Protein AF-A0A0Q9LJQ4-F1 (afdb_monomer_lite)

Sequence (114 aa):
MAATTNDMTLPERIEALEVQILALRTELARTRLEQWTGRLEHLEVQYRLGRMETDERIGSLLTDLRHRIAKARARAESRGEAAGEAVDTLATGVEVVFADLREAMAQARGVVTR

Radius of gyration: 20.24 Å; chains: 1; bounding box: 62×22×54 Å

Structure (mmCIF, N/CA/C/O backbone):
data_AF-A0A0Q9LJQ4-F1
#
_entry.id   AF-A0A0Q9LJQ4-F1
#
loop_
_atom_site.group_PDB
_atom_site.id
_atom_site.type_symbol
_atom_site.label_atom_id
_atom_site.label_alt_id
_atom_site.label_comp_id
_atom_site.label_asym_id
_atom_site.label_entity_id
_atom_site.label_seq_id
_atom_site.pdbx_PDB_ins_code
_atom_site.Cartn_x
_atom_site.Cartn_y
_atom_site.Cartn_z
_atom_site.occupancy
_atom_site.B_iso_or_equiv
_atom_site.auth_seq_id
_atom_site.auth_comp_id
_atom_site.auth_asym_id
_atom_site.auth_atom_id
_atom_site.pdbx_PDB_model_num
ATOM 1 N N . MET A 1 1 ? 37.894 6.370 -19.541 1.00 40.66 1 MET A N 1
ATOM 2 C CA . MET A 1 1 ? 37.226 7.643 -19.884 1.00 40.66 1 MET A CA 1
ATOM 3 C C . MET A 1 1 ? 35.741 7.347 -19.956 1.00 40.66 1 MET A C 1
ATOM 5 O O . MET A 1 1 ? 35.374 6.461 -20.713 1.00 40.66 1 MET A O 1
ATOM 9 N N . ALA A 1 2 ? 34.925 7.962 -19.099 1.00 44.66 2 ALA A N 1
ATOM 10 C CA . ALA A 1 2 ? 33.478 7.773 -19.139 1.00 44.66 2 ALA A CA 1
ATOM 11 C C . ALA A 1 2 ? 32.936 8.539 -20.349 1.00 44.66 2 ALA A C 1
ATOM 13 O O . ALA A 1 2 ? 33.106 9.756 -20.409 1.00 44.66 2 ALA A O 1
ATOM 14 N N . ALA A 1 3 ? 32.358 7.830 -21.319 1.00 45.06 3 ALA A N 1
ATOM 15 C CA . ALA A 1 3 ? 31.621 8.463 -22.402 1.00 45.06 3 ALA A CA 1
ATOM 16 C C . ALA A 1 3 ? 30.475 9.258 -21.769 1.00 45.06 3 ALA A C 1
ATOM 18 O O . ALA A 1 3 ? 29.618 8.705 -21.076 1.00 45.06 3 ALA A O 1
ATOM 19 N N . THR A 1 4 ? 30.508 10.576 -21.928 1.00 55.47 4 THR A N 1
ATOM 20 C CA . THR A 1 4 ? 29.362 11.420 -21.618 1.00 55.47 4 THR A CA 1
ATOM 21 C C . THR A 1 4 ? 28.235 11.031 -22.572 1.00 55.47 4 THR A C 1
ATOM 23 O O . THR A 1 4 ? 28.479 10.663 -23.719 1.00 55.47 4 THR A O 1
ATOM 26 N N . THR A 1 5 ? 26.987 11.119 -22.113 1.00 56.72 5 THR A N 1
ATOM 27 C CA . THR A 1 5 ? 25.736 10.727 -22.806 1.00 56.72 5 THR A CA 1
ATOM 28 C C . THR A 1 5 ? 25.552 11.329 -24.218 1.00 56.72 5 THR A C 1
ATOM 30 O O . THR A 1 5 ? 24.574 11.041 -24.901 1.00 56.72 5 THR A O 1
ATOM 33 N N . ASN A 1 6 ? 26.481 12.179 -24.655 1.00 59.53 6 ASN A N 1
ATOM 34 C CA . ASN A 1 6 ? 26.518 12.853 -25.943 1.00 59.53 6 ASN A CA 1
ATOM 35 C C . ASN A 1 6 ? 27.090 11.989 -27.089 1.00 59.53 6 ASN A C 1
ATOM 37 O O . ASN A 1 6 ? 26.811 12.300 -28.241 1.00 59.53 6 ASN A O 1
ATOM 41 N N . ASP A 1 7 ? 27.820 10.905 -26.787 1.00 67.38 7 ASP A N 1
ATOM 42 C CA . ASP A 1 7 ? 28.418 9.997 -27.793 1.00 67.38 7 ASP A CA 1
ATOM 43 C C . ASP A 1 7 ? 27.583 8.729 -28.065 1.00 67.38 7 ASP A C 1
ATOM 45 O O . ASP A 1 7 ? 27.950 7.899 -28.894 1.00 67.38 7 ASP A O 1
ATOM 49 N N . MET A 1 8 ? 26.457 8.558 -27.367 1.00 78.00 8 MET A N 1
ATOM 50 C CA . MET A 1 8 ? 25.597 7.382 -27.512 1.00 78.00 8 MET A CA 1
ATOM 51 C C . MET A 1 8 ? 24.697 7.486 -28.746 1.00 78.00 8 MET A C 1
ATOM 53 O O . MET A 1 8 ? 24.082 8.527 -29.011 1.00 78.00 8 MET A O 1
ATOM 57 N N . THR A 1 9 ? 24.543 6.369 -29.452 1.00 87.12 9 THR A N 1
ATOM 58 C CA . THR A 1 9 ? 23.558 6.233 -30.527 1.00 87.12 9 THR A CA 1
ATOM 59 C C . THR A 1 9 ? 22.133 6.364 -29.978 1.00 87.12 9 THR A C 1
ATOM 61 O O . THR A 1 9 ? 21.871 6.169 -28.789 1.00 87.12 9 THR A O 1
ATOM 64 N N . LEU A 1 10 ? 21.175 6.715 -30.842 1.00 86.75 10 LEU A N 1
ATOM 65 C CA . LEU A 1 10 ? 19.774 6.856 -30.432 1.00 86.75 10 LEU A CA 1
ATOM 66 C C . LEU A 1 10 ? 19.222 5.590 -29.735 1.00 86.75 10 LEU A C 1
ATOM 68 O O . LEU A 1 10 ? 18.587 5.747 -28.694 1.00 86.75 10 LEU A O 1
ATOM 72 N N . PRO A 1 11 ? 19.484 4.362 -30.236 1.00 88.44 11 PRO A N 1
ATOM 73 C CA . PRO A 1 11 ? 19.068 3.129 -29.565 1.00 88.44 11 PRO A CA 1
ATOM 74 C C . PRO A 1 11 ? 19.679 2.957 -28.169 1.00 88.44 11 PRO A C 1
ATOM 76 O O . PRO A 1 11 ? 18.949 2.679 -27.224 1.00 88.44 11 PRO A O 1
ATOM 79 N N . GLU A 1 12 ? 20.979 3.215 -28.005 1.00 83.50 12 GLU A N 1
ATOM 80 C CA . GLU A 1 12 ? 21.649 3.133 -26.696 1.00 83.50 12 GLU A CA 1
ATOM 81 C C . GLU A 1 12 ? 21.081 4.161 -25.705 1.00 83.50 12 GLU A C 1
ATOM 83 O O . GLU A 1 12 ? 20.963 3.895 -24.508 1.00 83.50 12 GLU A O 1
ATOM 88 N N . ARG A 1 13 ? 20.689 5.349 -26.190 1.00 87.19 13 ARG A N 1
ATOM 89 C CA . ARG A 1 13 ? 20.016 6.367 -25.364 1.00 87.19 13 ARG A CA 1
ATOM 90 C C . ARG A 1 13 ? 18.624 5.927 -24.938 1.00 87.19 13 ARG A C 1
ATOM 92 O O . ARG A 1 13 ? 18.256 6.206 -23.801 1.00 87.19 13 ARG A O 1
ATOM 99 N N . ILE A 1 14 ? 17.870 5.265 -25.813 1.00 86.50 14 ILE A N 1
ATOM 100 C CA . ILE A 1 14 ? 16.545 4.728 -25.479 1.00 86.50 14 ILE A CA 1
ATOM 101 C C . ILE A 1 14 ? 16.680 3.667 -24.386 1.00 86.50 14 ILE A C 1
ATOM 103 O O . ILE A 1 14 ? 16.055 3.815 -23.340 1.00 86.50 14 ILE A O 1
ATOM 107 N N . GLU A 1 15 ? 17.572 2.693 -24.562 1.00 85.62 15 GLU A N 1
ATOM 108 C CA . GLU A 1 15 ? 17.798 1.629 -23.576 1.00 85.62 15 GLU A CA 1
ATOM 109 C C . GLU A 1 15 ? 18.244 2.200 -22.215 1.00 85.62 15 GLU A C 1
ATOM 111 O O . GLU A 1 15 ? 17.698 1.860 -21.163 1.00 85.62 15 GLU A O 1
ATOM 116 N N . ALA A 1 16 ? 19.179 3.156 -22.214 1.00 83.44 16 ALA A N 1
ATOM 117 C CA . ALA A 1 16 ? 19.627 3.802 -20.981 1.00 83.44 16 ALA A CA 1
ATOM 118 C C . ALA A 1 16 ? 18.514 4.603 -20.279 1.00 83.44 16 ALA A C 1
ATOM 120 O O . ALA A 1 16 ? 18.503 4.691 -19.046 1.00 83.44 16 ALA A O 1
ATOM 121 N N . LEU A 1 17 ? 17.595 5.210 -21.037 1.00 86.75 17 LEU A N 1
ATOM 122 C CA . LEU A 1 17 ? 16.437 5.915 -20.487 1.00 86.75 17 LEU A CA 1
ATOM 123 C C . LEU A 1 17 ? 15.390 4.939 -19.943 1.00 86.75 17 LEU A C 1
ATOM 125 O O . LEU A 1 17 ? 14.827 5.202 -18.883 1.00 86.75 17 LEU A O 1
ATOM 129 N N . GLU A 1 18 ? 15.159 3.807 -20.603 1.00 84.12 18 GLU A N 1
ATOM 130 C CA . GLU A 1 18 ? 14.255 2.753 -20.127 1.00 84.12 18 GLU A CA 1
ATOM 131 C C . GLU A 1 18 ? 14.727 2.178 -18.785 1.00 84.12 18 GLU A C 1
ATOM 133 O O . GLU A 1 18 ? 13.941 2.093 -17.835 1.00 84.12 18 GLU A O 1
ATOM 138 N N . VAL A 1 19 ? 16.030 1.905 -18.651 1.00 83.44 19 VAL A N 1
ATOM 139 C CA . VAL A 1 19 ? 16.639 1.469 -17.383 1.00 83.44 19 VAL A CA 1
ATOM 140 C C . VAL A 1 19 ? 16.468 2.525 -16.285 1.00 83.44 19 VAL A C 1
ATOM 142 O O . VAL A 1 19 ? 16.115 2.190 -15.151 1.00 83.44 19 VAL A O 1
ATOM 145 N N . GLN A 1 20 ? 16.671 3.808 -16.603 1.00 84.50 20 GLN A N 1
ATOM 146 C CA . GLN A 1 20 ? 16.470 4.901 -15.644 1.00 84.50 20 GLN A CA 1
ATOM 147 C C . GLN A 1 20 ? 15.005 5.045 -15.222 1.00 84.50 20 GLN A C 1
ATOM 149 O O . GLN A 1 20 ? 14.728 5.231 -14.037 1.00 84.50 20 GLN A O 1
ATOM 154 N N . ILE A 1 21 ? 14.061 4.920 -16.157 1.00 82.19 21 ILE A N 1
ATOM 155 C CA . ILE A 1 21 ? 12.623 4.952 -15.862 1.00 82.19 21 ILE A CA 1
ATOM 156 C C . ILE A 1 21 ? 12.255 3.805 -14.919 1.00 82.19 21 ILE A C 1
ATOM 158 O O . ILE A 1 21 ? 11.537 4.028 -13.941 1.00 82.19 21 ILE A O 1
ATOM 162 N N . LEU A 1 22 ? 12.762 2.596 -15.169 1.00 79.00 22 LEU A N 1
ATOM 163 C CA . LEU A 1 22 ? 12.518 1.445 -14.303 1.00 79.00 22 LEU A CA 1
ATOM 164 C C . LEU A 1 22 ? 13.091 1.663 -12.894 1.00 79.00 22 LEU A C 1
ATOM 166 O O . LEU A 1 22 ? 12.411 1.390 -11.899 1.00 79.00 22 LEU A O 1
ATOM 170 N N . ALA A 1 23 ? 14.311 2.197 -12.797 1.00 79.44 23 ALA A N 1
ATOM 171 C CA . ALA A 1 23 ? 14.949 2.507 -11.519 1.00 79.44 23 ALA A CA 1
ATOM 172 C C . ALA A 1 23 ? 14.151 3.554 -10.722 1.00 79.44 23 ALA A C 1
ATOM 174 O O . ALA A 1 23 ? 13.821 3.318 -9.559 1.00 79.44 23 ALA A O 1
ATOM 175 N N . LEU A 1 24 ? 13.757 4.659 -11.364 1.00 83.00 24 LEU A N 1
ATOM 176 C CA . LEU A 1 24 ? 12.967 5.724 -10.737 1.00 83.00 24 LEU 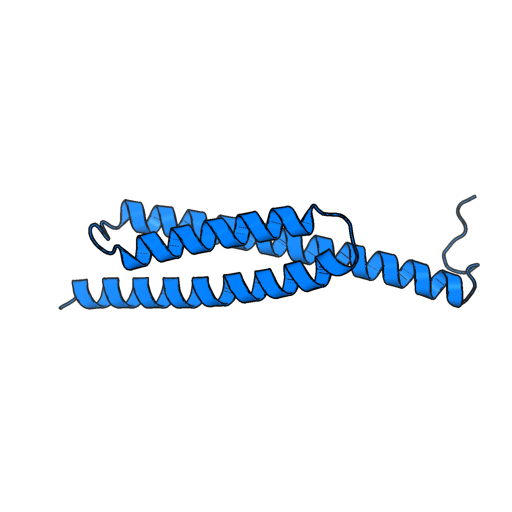A CA 1
ATOM 177 C C . LEU A 1 24 ? 11.581 5.242 -10.299 1.00 83.00 24 LEU A C 1
ATOM 179 O O . LEU A 1 24 ? 11.118 5.598 -9.216 1.00 83.00 24 LEU A O 1
ATOM 183 N N . ARG A 1 25 ? 10.918 4.402 -11.104 1.00 77.50 25 ARG A N 1
ATOM 184 C CA . ARG A 1 25 ? 9.638 3.784 -10.720 1.00 77.50 25 ARG A CA 1
ATOM 185 C C . ARG A 1 25 ? 9.793 2.902 -9.488 1.00 77.50 25 ARG A C 1
ATOM 187 O O . ARG A 1 25 ? 8.961 2.973 -8.590 1.00 77.50 25 ARG A O 1
ATOM 194 N N . THR A 1 26 ? 10.871 2.124 -9.421 1.00 74.62 26 THR A N 1
ATOM 195 C CA . THR A 1 26 ? 11.181 1.266 -8.267 1.00 74.62 26 THR A CA 1
ATOM 196 C C . THR A 1 26 ? 11.436 2.092 -7.005 1.00 74.62 26 THR A C 1
ATOM 198 O O . THR A 1 26 ? 10.947 1.754 -5.926 1.00 74.62 26 THR A O 1
ATOM 201 N N . GLU A 1 27 ? 12.164 3.200 -7.129 1.00 81.31 27 GLU A N 1
ATOM 202 C CA . GLU A 1 27 ? 12.432 4.106 -6.012 1.00 81.31 27 GLU A CA 1
ATOM 203 C C . GLU A 1 27 ? 11.153 4.803 -5.526 1.00 81.31 27 GLU A C 1
ATOM 205 O O . GLU A 1 27 ? 10.848 4.758 -4.334 1.00 81.31 27 GLU A O 1
ATOM 210 N N . LEU A 1 28 ? 10.337 5.339 -6.441 1.00 79.19 28 LEU A N 1
ATOM 211 C CA . LEU A 1 28 ? 9.042 5.944 -6.116 1.00 79.19 28 LEU A CA 1
ATOM 212 C C . LEU A 1 28 ? 8.119 4.957 -5.388 1.00 79.19 28 LEU A C 1
ATOM 214 O O . LEU A 1 28 ? 7.489 5.302 -4.386 1.00 79.19 28 LEU A O 1
ATOM 218 N N . ALA A 1 29 ? 8.054 3.725 -5.887 1.00 73.75 29 ALA A N 1
ATOM 219 C CA . ALA A 1 29 ? 7.341 2.619 -5.271 1.00 73.75 29 ALA A CA 1
ATOM 220 C C . ALA A 1 29 ? 7.801 2.370 -3.827 1.00 73.75 29 ALA A C 1
ATOM 222 O O . ALA A 1 29 ? 6.978 2.279 -2.913 1.00 73.75 29 ALA A O 1
ATOM 223 N N . ARG A 1 30 ? 9.116 2.304 -3.604 1.00 76.12 30 ARG A N 1
ATOM 224 C CA . ARG A 1 30 ? 9.702 2.098 -2.277 1.00 76.12 30 ARG A CA 1
ATOM 225 C C . ARG A 1 30 ? 9.369 3.241 -1.320 1.00 76.12 30 ARG A C 1
ATOM 227 O O . ARG A 1 30 ? 8.890 2.975 -0.218 1.00 76.12 30 ARG A O 1
ATOM 234 N N . THR A 1 31 ? 9.549 4.490 -1.748 1.00 83.69 31 THR A N 1
ATOM 235 C CA . THR A 1 31 ? 9.226 5.673 -0.936 1.00 83.69 31 THR A CA 1
ATOM 236 C C . THR A 1 31 ? 7.749 5.710 -0.563 1.00 83.69 31 THR A C 1
ATOM 238 O O . THR A 1 31 ? 7.405 6.009 0.582 1.00 83.69 31 THR A O 1
ATOM 241 N N . ARG A 1 32 ? 6.860 5.355 -1.501 1.00 80.38 32 ARG A N 1
ATOM 242 C CA . ARG A 1 32 ? 5.439 5.179 -1.193 1.00 80.38 32 ARG A CA 1
ATOM 243 C C . ARG A 1 32 ? 5.284 4.110 -0.112 1.00 80.38 32 ARG A C 1
ATOM 245 O O . ARG A 1 32 ? 4.787 4.423 0.957 1.00 80.38 32 ARG A O 1
ATOM 252 N N . LEU A 1 33 ? 5.780 2.891 -0.283 1.00 79.88 33 LEU A N 1
ATOM 253 C CA . LEU A 1 33 ? 5.613 1.846 0.740 1.00 79.88 33 LEU A CA 1
ATOM 254 C C . LEU A 1 33 ? 6.100 2.250 2.142 1.00 79.88 33 LEU A C 1
ATOM 256 O O . LEU A 1 33 ? 5.426 1.954 3.132 1.00 79.88 33 LEU A O 1
ATOM 260 N N . GLU A 1 34 ? 7.211 2.974 2.237 1.00 84.56 34 GLU A N 1
ATOM 261 C CA . GLU A 1 34 ? 7.717 3.520 3.502 1.00 84.56 34 GLU A CA 1
ATOM 262 C C . GLU A 1 34 ? 6.740 4.533 4.123 1.00 84.56 34 GLU A C 1
ATOM 264 O O . GLU A 1 34 ? 6.378 4.410 5.297 1.00 84.56 34 GLU A O 1
ATOM 269 N N . GLN A 1 35 ? 6.215 5.474 3.332 1.00 85.38 35 GLN A N 1
ATOM 270 C CA . GLN A 1 35 ? 5.203 6.431 3.792 1.00 85.38 35 GLN A CA 1
ATOM 271 C C . GLN A 1 35 ? 3.934 5.725 4.299 1.00 85.38 35 GLN A C 1
ATOM 273 O O . GLN A 1 35 ? 3.353 6.114 5.314 1.00 85.38 35 GLN A O 1
ATOM 278 N N . TRP A 1 36 ? 3.490 4.686 3.595 1.00 84.81 36 TRP A N 1
ATOM 279 C CA . TRP A 1 36 ? 2.290 3.925 3.940 1.00 84.81 36 TRP A CA 1
ATOM 280 C C . TRP A 1 36 ? 2.487 3.119 5.225 1.00 84.81 36 TRP A C 1
ATOM 282 O O . TRP A 1 36 ? 1.579 3.062 6.054 1.00 84.81 36 TRP A O 1
ATOM 292 N N . THR A 1 37 ? 3.692 2.584 5.428 1.00 85.06 37 THR A N 1
ATOM 293 C CA . THR A 1 37 ? 4.088 1.903 6.666 1.00 85.06 37 THR A CA 1
ATOM 294 C C . THR A 1 37 ? 4.018 2.858 7.857 1.00 85.06 37 THR A C 1
ATOM 296 O O . THR A 1 37 ? 3.313 2.570 8.821 1.00 85.06 37 THR A O 1
ATOM 299 N N . GLY A 1 38 ? 4.635 4.041 7.762 1.00 86.88 38 GLY A N 1
ATOM 300 C CA . GLY A 1 38 ? 4.605 5.022 8.854 1.00 86.88 38 GLY A CA 1
ATOM 301 C C . GLY A 1 38 ? 3.190 5.525 9.175 1.00 86.88 38 GLY A C 1
ATOM 302 O O . GLY A 1 38 ? 2.826 5.704 10.338 1.00 86.88 38 GLY A O 1
ATOM 303 N N . ARG A 1 39 ? 2.339 5.697 8.152 1.00 85.06 39 ARG A N 1
ATOM 304 C CA . ARG A 1 39 ? 0.921 6.037 8.358 1.00 85.06 39 ARG A CA 1
ATOM 305 C C . ARG A 1 39 ? 0.165 4.923 9.080 1.00 85.06 39 ARG A C 1
ATOM 307 O O . ARG A 1 39 ? -0.671 5.230 9.925 1.00 85.06 39 ARG A O 1
ATOM 314 N N . LEU A 1 40 ? 0.437 3.660 8.752 1.00 85.12 40 LEU A N 1
ATOM 315 C CA . LEU A 1 40 ? -0.202 2.514 9.393 1.00 85.12 40 LEU A CA 1
ATOM 316 C C . LEU A 1 40 ? 0.211 2.418 10.862 1.00 85.12 40 LEU A C 1
ATOM 318 O O . LEU A 1 40 ? -0.658 2.333 11.720 1.00 85.12 40 LEU A O 1
ATOM 322 N N . GLU A 1 41 ? 1.506 2.525 11.157 1.00 86.00 41 GLU A N 1
ATOM 323 C CA . GLU A 1 41 ? 2.024 2.530 12.531 1.00 86.00 41 GLU A CA 1
ATOM 324 C C . GLU A 1 41 ? 1.375 3.635 13.373 1.00 86.00 41 GLU A C 1
ATOM 326 O O . GLU A 1 41 ? 0.934 3.393 14.498 1.00 86.00 41 GLU A O 1
ATOM 331 N N . HIS A 1 42 ? 1.237 4.838 12.809 1.00 83.75 42 HIS A N 1
ATOM 332 C CA . HIS A 1 42 ? 0.552 5.934 13.486 1.00 83.75 42 HIS A CA 1
ATOM 333 C C . HIS A 1 42 ? -0.919 5.604 13.785 1.00 83.75 42 HIS A C 1
ATOM 335 O O . HIS A 1 42 ? -1.395 5.855 14.894 1.00 83.75 42 HIS A O 1
ATOM 341 N N . LEU A 1 43 ? -1.639 5.021 12.821 1.00 80.75 43 LEU A N 1
ATOM 342 C CA . LEU A 1 43 ? -3.033 4.613 13.010 1.00 80.75 43 LEU A CA 1
ATOM 343 C C . LEU A 1 43 ? -3.180 3.497 14.043 1.00 80.75 43 LEU A C 1
ATOM 345 O O . LEU A 1 43 ? -4.113 3.530 14.838 1.00 80.75 43 LEU A O 1
ATOM 349 N N . GLU A 1 44 ? -2.254 2.547 14.086 1.00 81.81 44 GLU A N 1
ATOM 350 C CA . GLU A 1 44 ? -2.260 1.480 15.086 1.00 81.81 44 GLU A CA 1
ATOM 351 C C . GLU A 1 44 ? -2.010 1.999 16.493 1.00 81.81 44 GLU A C 1
ATOM 353 O O . GLU A 1 44 ? -2.649 1.539 17.439 1.00 81.81 44 GLU A O 1
ATOM 358 N N . VAL A 1 45 ? -1.110 2.972 16.641 1.00 84.19 45 VAL A N 1
ATOM 359 C CA . VAL A 1 45 ? -0.901 3.659 17.915 1.00 84.19 45 VAL A CA 1
ATOM 360 C C . VAL A 1 45 ? -2.173 4.399 18.323 1.00 84.19 45 VAL A C 1
ATOM 362 O O . VAL A 1 45 ? -2.619 4.230 19.455 1.00 84.19 45 VAL A O 1
ATOM 365 N N . GLN A 1 46 ? -2.808 5.150 17.414 1.00 76.06 46 GLN A N 1
ATOM 366 C CA . GLN A 1 46 ? -4.080 5.815 17.718 1.00 76.06 46 GLN A CA 1
ATOM 367 C C . GLN A 1 46 ? -5.191 4.823 18.082 1.00 76.06 46 GLN A C 1
ATOM 369 O O . GLN A 1 46 ? -5.930 5.070 19.031 1.00 76.06 46 GLN A O 1
ATOM 374 N N . TYR A 1 47 ? -5.293 3.698 17.373 1.00 74.50 47 TYR A N 1
ATOM 375 C CA . TYR A 1 47 ? -6.260 2.639 17.658 1.00 74.50 47 TYR A CA 1
ATOM 376 C C . TYR A 1 47 ? -6.030 2.024 19.046 1.00 74.50 47 TYR A C 1
ATOM 378 O O . TYR A 1 47 ? -6.961 1.941 19.847 1.00 74.50 47 TYR A O 1
ATOM 386 N N . ARG A 1 48 ? -4.778 1.663 19.365 1.00 76.81 48 ARG A N 1
ATOM 387 C CA . ARG A 1 48 ? -4.399 1.079 20.664 1.00 76.81 48 ARG A CA 1
ATOM 388 C C . ARG A 1 48 ? -4.583 2.055 21.826 1.00 76.81 48 ARG A C 1
ATOM 390 O O . ARG A 1 48 ? -5.033 1.640 22.887 1.00 76.81 48 ARG A O 1
ATOM 397 N N . LEU A 1 49 ? -4.239 3.333 21.644 1.00 71.81 49 LEU A N 1
ATOM 398 C CA . LEU A 1 49 ? -4.381 4.365 22.681 1.00 71.81 49 LEU A CA 1
ATOM 399 C C . LEU A 1 49 ? -5.832 4.836 22.853 1.00 71.81 49 LEU A C 1
ATOM 401 O O . LEU A 1 49 ? -6.205 5.281 23.934 1.00 71.81 49 LEU A O 1
ATOM 405 N N . GLY A 1 50 ? -6.648 4.752 21.801 1.00 67.00 50 GLY A N 1
ATOM 406 C CA . GLY A 1 50 ? -7.990 5.326 21.757 1.00 67.00 50 GLY A CA 1
ATOM 407 C C . GLY A 1 50 ? -9.105 4.491 22.385 1.00 67.00 50 GLY A C 1
ATOM 408 O O . GLY A 1 50 ? -10.245 4.936 22.321 1.00 67.00 50 GLY A O 1
ATOM 409 N N . ARG A 1 51 ? -8.835 3.302 22.953 1.00 60.22 51 ARG A N 1
ATOM 410 C CA . ARG A 1 51 ? -9.890 2.363 23.397 1.00 60.22 51 ARG A CA 1
ATOM 411 C C . ARG A 1 51 ? -11.004 2.197 22.345 1.00 60.22 51 ARG A C 1
ATOM 413 O O . ARG A 1 51 ? -12.187 2.161 22.671 1.00 60.22 51 ARG A O 1
ATOM 420 N N . MET A 1 52 ? -10.647 2.024 21.069 1.00 57.62 52 MET A N 1
ATOM 421 C CA . MET A 1 52 ? -11.560 1.395 20.097 1.00 57.62 52 MET A CA 1
ATOM 422 C C . MET A 1 52 ? -11.649 -0.108 20.415 1.00 57.62 52 MET A C 1
ATOM 424 O O . MET A 1 52 ? -11.306 -0.960 19.607 1.00 57.62 52 MET A O 1
ATOM 428 N N . GLU A 1 53 ? -12.020 -0.422 21.657 1.00 52.56 53 GLU A N 1
ATOM 429 C CA . GLU A 1 53 ? -11.749 -1.675 22.371 1.00 52.56 53 GLU A CA 1
ATOM 430 C C . GLU A 1 53 ? -12.526 -2.872 21.792 1.00 52.56 53 GLU A C 1
ATOM 432 O O . GLU A 1 53 ? -12.374 -3.988 22.269 1.00 52.56 53 GLU A O 1
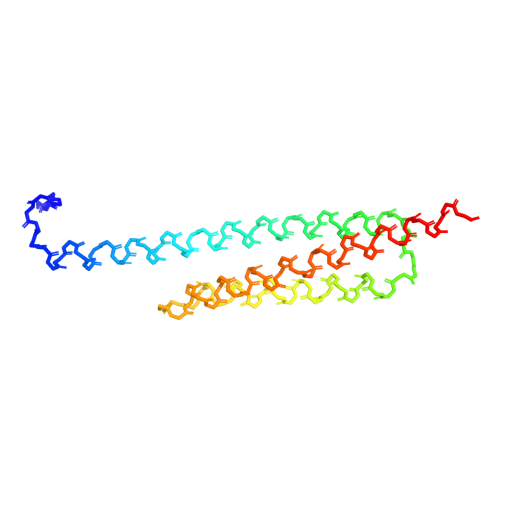ATOM 437 N N . THR A 1 54 ? -13.343 -2.665 20.755 1.00 56.28 54 THR A N 1
ATOM 438 C CA . THR A 1 54 ? -14.281 -3.671 20.233 1.00 56.28 54 THR A CA 1
ATOM 439 C C . THR A 1 54 ? -14.598 -3.544 18.739 1.00 56.28 54 THR A C 1
ATOM 441 O O . THR A 1 54 ? -15.582 -4.124 18.291 1.00 56.28 54 THR A O 1
ATOM 444 N N . ASP A 1 55 ? -13.795 -2.839 17.930 1.00 70.94 55 ASP A N 1
ATOM 445 C CA . ASP A 1 55 ? -14.049 -2.813 16.480 1.00 70.94 55 ASP A CA 1
ATOM 446 C C . ASP A 1 55 ? -13.160 -3.819 15.732 1.00 70.94 55 ASP A C 1
ATOM 448 O O . ASP A 1 55 ? -12.123 -3.485 15.148 1.00 70.94 55 ASP A O 1
ATOM 452 N N . GLU A 1 56 ? -13.580 -5.090 15.763 1.00 75.31 56 GLU A N 1
ATOM 453 C CA . GLU A 1 56 ? -12.948 -6.200 15.030 1.00 75.31 56 GLU A CA 1
ATOM 454 C C . GLU A 1 56 ? -12.734 -5.865 13.544 1.00 75.31 56 GLU A C 1
ATOM 456 O O . GLU A 1 56 ? -11.745 -6.298 12.943 1.00 75.31 56 GLU A O 1
ATOM 461 N N . ARG A 1 57 ? -13.602 -5.026 12.956 1.00 78.62 57 ARG A N 1
ATOM 462 C CA . ARG A 1 57 ? -13.474 -4.568 11.570 1.00 78.62 57 ARG A CA 1
ATOM 463 C C . ARG A 1 57 ? -12.235 -3.699 11.376 1.00 78.62 57 ARG A C 1
ATOM 465 O O . ARG A 1 57 ? -11.510 -3.895 10.402 1.00 78.62 57 ARG A O 1
ATOM 472 N N . ILE A 1 58 ? -11.951 -2.780 12.300 1.00 79.31 58 ILE A N 1
ATOM 473 C CA . ILE A 1 58 ? -10.747 -1.937 12.248 1.00 79.31 58 ILE A CA 1
ATOM 474 C C . ILE A 1 58 ? -9.492 -2.800 12.424 1.00 79.31 58 ILE A C 1
ATOM 476 O O . ILE A 1 58 ? -8.540 -2.659 11.655 1.00 79.31 58 ILE A O 1
ATOM 480 N N . GLY A 1 59 ? -9.508 -3.749 13.367 1.00 80.94 59 GLY A N 1
ATOM 481 C CA . GLY A 1 59 ? -8.410 -4.705 13.556 1.00 80.94 59 GLY A CA 1
ATOM 482 C C . GLY A 1 59 ? -8.124 -5.552 12.307 1.00 80.94 59 GLY A C 1
ATOM 483 O O . GLY A 1 59 ? -6.964 -5.708 11.904 1.00 80.94 59 GLY A O 1
ATOM 484 N N . SER A 1 60 ? -9.175 -6.046 11.648 1.00 84.88 60 SER A N 1
ATOM 485 C CA . SER A 1 60 ? -9.066 -6.785 10.386 1.00 84.88 60 SER A CA 1
ATOM 486 C C . SER A 1 60 ? -8.491 -5.919 9.262 1.00 84.88 60 SER A C 1
ATOM 488 O O . SER A 1 60 ? -7.605 -6.374 8.538 1.00 84.88 60 SER A O 1
ATOM 490 N N . LEU A 1 61 ? -8.947 -4.668 9.125 1.00 84.75 61 LEU A N 1
ATOM 491 C CA . LEU A 1 61 ? -8.448 -3.744 8.101 1.00 84.75 61 LEU A CA 1
ATOM 492 C C . LEU A 1 61 ? -6.967 -3.414 8.309 1.00 84.75 61 LEU A C 1
ATOM 494 O O . LEU A 1 61 ? -6.202 -3.460 7.352 1.00 84.75 61 LEU A O 1
ATOM 498 N N . LEU A 1 62 ? -6.532 -3.164 9.548 1.00 85.12 62 LEU A N 1
ATOM 499 C CA . LEU A 1 62 ? -5.114 -2.953 9.875 1.00 85.12 62 LEU A CA 1
ATOM 500 C C . LEU A 1 62 ? -4.250 -4.167 9.500 1.00 85.12 62 LEU A C 1
ATOM 502 O O . LEU A 1 62 ? -3.138 -4.018 8.985 1.00 85.12 62 LEU A O 1
ATOM 506 N N . THR A 1 63 ? -4.774 -5.373 9.719 1.00 86.25 63 THR A N 1
ATOM 507 C CA . THR A 1 63 ? -4.077 -6.626 9.401 1.00 86.25 63 THR A CA 1
ATOM 508 C C . THR A 1 63 ? -3.960 -6.845 7.891 1.00 86.25 63 THR A C 1
ATOM 510 O O . THR A 1 63 ? -2.865 -7.149 7.409 1.00 86.25 63 THR A O 1
ATOM 513 N N . ASP A 1 64 ? -5.039 -6.631 7.128 1.00 86.62 64 ASP A N 1
ATOM 514 C CA . ASP A 1 64 ? -5.003 -6.702 5.657 1.00 86.62 64 ASP A CA 1
ATOM 515 C C . ASP A 1 64 ? -4.016 -5.673 5.085 1.00 86.62 64 ASP A C 1
ATOM 517 O O . ASP A 1 64 ? -3.196 -5.975 4.214 1.00 86.62 64 ASP A O 1
ATOM 521 N N . LEU A 1 65 ? -4.015 -4.466 5.650 1.00 84.88 65 LEU A N 1
ATOM 522 C CA . LEU A 1 65 ? -3.158 -3.374 5.208 1.00 84.88 65 LEU A CA 1
ATOM 523 C C . LEU A 1 65 ? -1.669 -3.673 5.454 1.00 84.88 65 LEU A C 1
ATOM 525 O O . LEU A 1 65 ? -0.849 -3.477 4.551 1.00 84.88 65 LEU A O 1
ATOM 529 N N . ARG A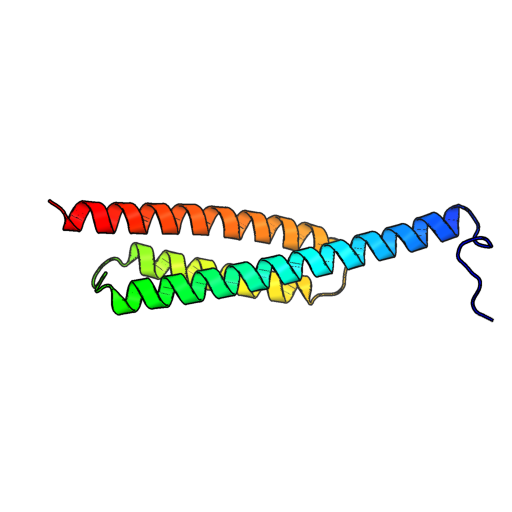 1 66 ? -1.321 -4.256 6.612 1.00 86.81 66 ARG A N 1
ATOM 530 C CA . ARG A 1 66 ? 0.029 -4.794 6.869 1.00 86.81 66 ARG A CA 1
ATOM 531 C C . ARG A 1 66 ? 0.430 -5.846 5.838 1.00 86.81 66 ARG A C 1
ATOM 533 O O . ARG A 1 66 ? 1.536 -5.784 5.299 1.00 86.81 66 ARG A O 1
ATOM 540 N N . HIS A 1 67 ? -0.448 -6.811 5.565 1.00 88.44 67 HIS A N 1
ATOM 541 C CA . HIS A 1 67 ? -0.148 -7.902 4.639 1.00 88.44 67 HIS A CA 1
ATOM 542 C C . HIS A 1 67 ? 0.111 -7.387 3.216 1.00 88.44 67 HIS A C 1
ATOM 544 O O . HIS A 1 67 ? 1.076 -7.800 2.566 1.00 88.44 67 HIS A O 1
ATOM 550 N N . ARG A 1 68 ? -0.699 -6.435 2.742 1.00 84.38 68 ARG A N 1
ATOM 551 C CA . ARG A 1 68 ? -0.533 -5.828 1.414 1.00 84.38 68 ARG A CA 1
ATOM 552 C C . ARG A 1 68 ? 0.763 -5.039 1.289 1.00 84.38 68 ARG A C 1
ATOM 554 O O . ARG A 1 68 ? 1.459 -5.205 0.288 1.00 84.38 68 ARG A O 1
ATOM 561 N N . ILE A 1 69 ? 1.118 -4.243 2.299 1.00 81.75 69 ILE A N 1
ATOM 562 C CA . ILE A 1 69 ? 2.394 -3.512 2.320 1.00 81.75 69 ILE A CA 1
ATOM 563 C C . ILE A 1 69 ? 3.573 -4.492 2.284 1.00 81.75 69 ILE A C 1
ATOM 565 O O . ILE A 1 69 ? 4.487 -4.318 1.478 1.00 81.75 69 ILE A O 1
ATOM 569 N N . ALA A 1 70 ? 3.536 -5.560 3.089 1.00 84.81 70 ALA A N 1
ATOM 570 C CA . ALA A 1 70 ? 4.587 -6.578 3.095 1.00 84.81 70 ALA A CA 1
ATOM 571 C C . ALA A 1 70 ? 4.728 -7.270 1.727 1.00 84.81 70 ALA A C 1
ATOM 573 O O . ALA A 1 70 ? 5.837 -7.429 1.214 1.00 84.81 70 ALA A O 1
ATOM 574 N N . LYS A 1 71 ? 3.603 -7.620 1.092 1.00 83.50 71 LYS A N 1
ATOM 575 C CA . LYS A 1 71 ? 3.579 -8.212 -0.252 1.00 83.50 71 LYS A CA 1
ATOM 576 C C . LYS A 1 71 ? 4.133 -7.259 -1.312 1.00 83.50 71 LYS A C 1
ATOM 578 O O . LYS A 1 71 ? 4.855 -7.695 -2.205 1.00 83.50 71 LYS A O 1
ATOM 583 N N . ALA A 1 72 ? 3.814 -5.972 -1.215 1.00 77.75 72 ALA A N 1
ATOM 584 C CA . ALA A 1 72 ? 4.316 -4.950 -2.127 1.00 77.75 72 ALA A CA 1
ATOM 585 C C . ALA A 1 72 ? 5.816 -4.745 -1.995 1.00 77.75 72 ALA A C 1
ATOM 587 O O . ALA A 1 72 ? 6.513 -4.690 -3.004 1.00 77.75 72 ALA A O 1
ATOM 588 N N . ARG A 1 73 ? 6.322 -4.745 -0.763 1.00 77.50 73 ARG A N 1
ATOM 589 C CA . ARG A 1 73 ? 7.754 -4.674 -0.496 1.00 77.50 73 ARG A CA 1
ATOM 590 C C . ARG A 1 73 ? 8.498 -5.879 -1.067 1.00 77.50 73 ARG A C 1
ATOM 592 O O . ARG A 1 73 ? 9.468 -5.695 -1.793 1.00 77.50 73 ARG A O 1
ATOM 599 N N . ALA A 1 74 ? 7.990 -7.090 -0.836 1.00 80.25 74 ALA A N 1
ATOM 600 C CA . ALA A 1 74 ? 8.583 -8.306 -1.390 1.00 80.25 74 ALA A CA 1
ATOM 601 C C . ALA A 1 74 ? 8.622 -8.295 -2.931 1.00 80.25 74 ALA A C 1
ATOM 603 O O . ALA A 1 74 ? 9.593 -8.752 -3.530 1.00 80.25 74 ALA A O 1
ATOM 604 N N . ARG A 1 75 ? 7.591 -7.740 -3.586 1.00 74.81 75 ARG A N 1
ATOM 605 C CA . ARG A 1 75 ? 7.575 -7.587 -5.050 1.00 74.81 75 ARG A CA 1
ATOM 606 C C . ARG A 1 75 ? 8.509 -6.491 -5.554 1.00 74.81 75 ARG A C 1
ATOM 608 O O . ARG A 1 75 ? 9.154 -6.698 -6.572 1.00 74.81 75 ARG A O 1
ATOM 615 N N . ALA A 1 76 ? 8.618 -5.370 -4.845 1.00 72.06 76 ALA A N 1
ATOM 616 C CA . ALA A 1 76 ? 9.576 -4.318 -5.182 1.00 72.06 76 ALA A CA 1
ATOM 617 C C . ALA A 1 76 ? 11.031 -4.811 -5.077 1.00 72.06 76 ALA A C 1
ATOM 619 O O . ALA A 1 76 ? 11.894 -4.376 -5.833 1.00 72.06 76 ALA A O 1
ATOM 620 N N . GLU A 1 77 ? 11.303 -5.738 -4.157 1.00 73.06 77 GLU A N 1
ATOM 621 C CA . GLU A 1 77 ? 12.619 -6.362 -3.991 1.00 73.06 77 GLU A CA 1
ATOM 622 C C . GLU A 1 77 ? 12.915 -7.430 -5.065 1.00 73.06 77 GLU A C 1
ATOM 624 O O . GLU A 1 77 ? 14.083 -7.691 -5.368 1.00 73.06 77 GLU A O 1
ATOM 629 N N . SER A 1 78 ? 11.890 -8.017 -5.700 1.00 69.69 78 SER A N 1
ATOM 630 C CA . SER A 1 78 ? 12.079 -8.931 -6.832 1.00 69.69 78 SER A CA 1
ATOM 631 C C . SER A 1 78 ? 12.448 -8.149 -8.101 1.00 69.69 78 SER A C 1
ATOM 633 O O . SER A 1 78 ? 11.628 -7.437 -8.669 1.00 69.69 78 SER A O 1
ATOM 635 N N . ARG A 1 79 ? 13.710 -8.246 -8.540 1.00 54.69 79 ARG A N 1
ATOM 636 C CA . ARG A 1 79 ? 14.254 -7.508 -9.696 1.00 54.69 79 ARG A CA 1
ATOM 637 C C . ARG A 1 79 ? 13.665 -8.016 -11.022 1.00 54.69 79 ARG A C 1
ATOM 639 O O . ARG A 1 79 ? 14.116 -9.038 -11.530 1.00 54.69 79 ARG A O 1
ATOM 646 N N . GLY A 1 80 ? 12.705 -7.294 -11.600 1.00 62.69 80 GLY A N 1
ATOM 647 C CA . GLY A 1 80 ? 12.204 -7.530 -12.961 1.00 62.69 80 GLY A CA 1
ATOM 648 C C . GLY A 1 80 ? 11.257 -6.425 -13.437 1.00 62.69 80 GLY A C 1
ATOM 649 O O . GLY A 1 80 ? 10.693 -5.707 -12.621 1.00 62.69 80 GLY A O 1
ATOM 650 N N . GLU A 1 81 ? 11.053 -6.286 -14.748 1.00 56.41 81 GLU A N 1
ATOM 651 C CA . GLU A 1 81 ? 10.157 -5.268 -15.337 1.00 56.41 81 GLU A CA 1
ATOM 652 C C . GLU A 1 81 ? 8.707 -5.389 -14.839 1.00 56.41 81 GLU A C 1
ATOM 654 O O . GLU A 1 81 ? 8.046 -4.384 -14.575 1.00 56.41 81 GLU A O 1
ATOM 659 N N . ALA A 1 82 ? 8.249 -6.617 -14.575 1.00 60.84 82 ALA A N 1
ATOM 660 C CA . ALA A 1 82 ? 6.948 -6.895 -13.964 1.00 60.84 82 ALA A CA 1
ATOM 661 C C . ALA A 1 82 ? 6.810 -6.359 -12.523 1.00 60.84 82 ALA A C 1
ATOM 663 O O . ALA A 1 82 ? 5.698 -6.261 -12.003 1.00 60.84 82 ALA A O 1
ATOM 664 N N . ALA A 1 83 ? 7.918 -6.011 -11.858 1.00 59.72 83 ALA A N 1
ATOM 665 C CA . ALA A 1 83 ? 7.896 -5.480 -10.500 1.00 59.72 83 ALA A CA 1
ATOM 666 C C . ALA A 1 83 ? 7.323 -4.060 -10.451 1.00 59.72 83 ALA A C 1
ATOM 668 O O . AL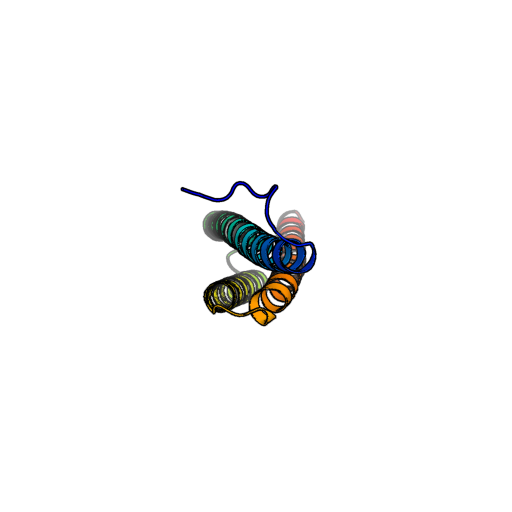A A 1 83 ? 6.588 -3.753 -9.520 1.00 59.72 83 ALA A O 1
ATOM 669 N N . GLY A 1 84 ? 7.578 -3.217 -11.459 1.00 63.47 84 GLY A N 1
ATOM 670 C CA . GLY A 1 84 ? 7.049 -1.848 -11.491 1.00 63.47 84 GLY A CA 1
ATOM 671 C C . GLY A 1 84 ? 5.518 -1.822 -11.511 1.00 63.47 84 GLY A C 1
ATOM 672 O O . GLY A 1 84 ? 4.891 -1.254 -10.620 1.00 63.47 84 GLY A O 1
ATOM 673 N N . GLU A 1 85 ? 4.912 -2.528 -12.466 1.00 69.12 85 GLU A N 1
ATOM 674 C CA . GLU A 1 85 ? 3.450 -2.609 -12.614 1.00 69.12 85 GLU A CA 1
ATOM 675 C C . GLU A 1 85 ? 2.781 -3.338 -11.436 1.00 69.12 85 GLU A C 1
ATOM 677 O O . GLU A 1 85 ? 1.725 -2.928 -10.939 1.00 69.12 85 GLU A O 1
ATOM 682 N N . ALA A 1 86 ? 3.417 -4.400 -10.929 1.00 67.00 86 ALA A N 1
ATOM 683 C CA . ALA A 1 86 ? 2.911 -5.120 -9.768 1.00 67.00 86 ALA A CA 1
ATOM 684 C C . ALA A 1 86 ? 2.979 -4.284 -8.484 1.00 67.00 86 ALA A C 1
ATOM 686 O O . ALA A 1 86 ? 2.127 -4.466 -7.608 1.00 67.00 86 ALA A O 1
ATOM 687 N N . VAL A 1 87 ? 3.967 -3.395 -8.349 1.00 68.94 87 VAL A N 1
ATOM 688 C CA . VAL A 1 87 ? 4.055 -2.488 -7.203 1.00 68.94 87 VAL A CA 1
ATOM 689 C C . VAL A 1 87 ? 3.081 -1.326 -7.343 1.00 68.94 87 VAL A C 1
ATOM 691 O O . VAL A 1 87 ? 2.438 -1.001 -6.350 1.00 68.94 87 VAL A O 1
ATOM 694 N N . ASP A 1 88 ? 2.875 -0.772 -8.538 1.00 71.75 88 ASP A N 1
ATOM 695 C CA . ASP A 1 88 ? 1.846 0.254 -8.762 1.00 71.75 88 ASP A CA 1
ATOM 696 C C . ASP A 1 88 ? 0.441 -0.283 -8.446 1.00 71.75 88 ASP A C 1
ATOM 698 O O . ASP A 1 88 ? -0.301 0.322 -7.671 1.00 71.75 88 ASP A O 1
ATOM 702 N N . THR A 1 89 ? 0.112 -1.485 -8.933 1.00 76.12 89 THR A N 1
ATOM 703 C CA . THR A 1 89 ? -1.160 -2.162 -8.617 1.00 76.12 89 THR A CA 1
ATOM 704 C C . THR A 1 89 ? -1.329 -2.370 -7.113 1.00 76.12 89 THR A C 1
ATOM 706 O O . THR A 1 89 ? -2.417 -2.194 -6.559 1.00 76.12 89 THR A O 1
ATOM 709 N N . LEU A 1 90 ? -0.249 -2.753 -6.426 1.00 72.00 90 LEU A N 1
ATOM 710 C CA . LEU A 1 90 ? -0.288 -2.923 -4.982 1.00 72.00 90 LEU A CA 1
ATOM 711 C C . LEU A 1 90 ? -0.407 -1.584 -4.261 1.00 72.00 90 LEU A C 1
ATOM 713 O O . LEU A 1 90 ? -1.188 -1.517 -3.323 1.00 72.00 90 LEU A O 1
ATOM 717 N N . ALA A 1 91 ? 0.270 -0.526 -4.704 1.00 73.75 91 ALA A N 1
ATOM 718 C CA . ALA A 1 91 ? 0.148 0.808 -4.126 1.00 73.75 91 ALA A CA 1
ATOM 719 C C . ALA A 1 91 ? -1.306 1.304 -4.182 1.00 73.75 91 ALA A C 1
ATOM 721 O O . ALA A 1 91 ? -1.856 1.676 -3.145 1.00 73.75 91 ALA A O 1
ATOM 722 N N . THR A 1 92 ? -1.975 1.176 -5.333 1.00 78.88 92 THR A N 1
ATOM 723 C CA . THR A 1 92 ? -3.416 1.463 -5.460 1.00 78.88 92 THR A CA 1
ATOM 724 C C . THR A 1 92 ? -4.258 0.556 -4.556 1.00 78.88 92 THR A C 1
ATOM 726 O O . THR A 1 92 ? -5.198 1.001 -3.899 1.00 78.88 92 THR A O 1
ATOM 729 N N . GLY A 1 93 ? -3.903 -0.726 -4.457 1.00 79.44 93 GLY A N 1
ATOM 730 C CA . GLY A 1 93 ? -4.571 -1.667 -3.560 1.00 79.44 93 GLY A CA 1
ATOM 731 C C . GLY A 1 93 ? -4.419 -1.323 -2.076 1.00 79.44 93 GLY A C 1
ATOM 732 O O . GLY A 1 93 ? -5.322 -1.635 -1.302 1.00 79.44 93 GLY A O 1
ATOM 733 N N . VAL A 1 94 ? -3.312 -0.701 -1.659 1.00 80.06 94 VAL A N 1
ATOM 734 C CA . VAL A 1 94 ? -3.135 -0.201 -0.289 1.00 80.06 94 VAL A CA 1
ATOM 735 C C . VAL A 1 94 ? -3.917 1.115 -0.105 1.00 80.06 94 VAL A C 1
ATOM 737 O O . VAL A 1 94 ? -4.519 1.311 0.952 1.00 80.06 94 VAL A O 1
ATOM 740 N N . GLU A 1 95 ? -4.000 1.970 -1.135 1.00 81.00 95 GLU A N 1
ATOM 741 C CA . GLU A 1 95 ? -4.799 3.211 -1.137 1.00 81.00 95 GLU A CA 1
ATOM 742 C C . GLU A 1 95 ? -6.259 3.004 -0.779 1.00 81.00 95 GLU A C 1
ATOM 744 O O . GLU A 1 95 ? -6.776 3.701 0.104 1.00 81.00 95 GLU A O 1
ATOM 749 N N . VAL A 1 96 ? -6.883 2.011 -1.403 1.00 83.75 96 VAL A N 1
ATOM 750 C CA . VAL A 1 96 ? -8.277 1.650 -1.143 1.00 83.75 96 VAL A CA 1
ATOM 751 C C . VAL A 1 96 ? -8.471 1.234 0.317 1.00 83.75 96 VAL A C 1
ATOM 753 O O . VAL A 1 96 ? -9.301 1.813 1.010 1.00 83.75 96 VAL A O 1
ATOM 756 N N . VAL A 1 97 ? -7.641 0.327 0.845 1.00 81.69 97 VAL A N 1
ATOM 757 C CA . VAL A 1 97 ? -7.819 -0.167 2.227 1.00 81.69 97 VAL A CA 1
ATOM 758 C C . VAL A 1 97 ? -7.569 0.938 3.258 1.00 81.69 97 VAL A C 1
ATOM 760 O O . VAL A 1 97 ? -8.216 0.974 4.301 1.00 81.69 97 VAL A O 1
ATOM 763 N N . PHE A 1 98 ? -6.681 1.898 2.983 1.00 80.12 98 PHE A N 1
ATOM 764 C CA . PHE A 1 98 ? -6.537 3.071 3.854 1.00 80.12 98 PHE A CA 1
ATOM 765 C C . PHE A 1 98 ? -7.760 3.990 3.833 1.00 80.12 98 PHE A C 1
ATOM 767 O O . PHE A 1 98 ? -7.989 4.692 4.822 1.00 80.12 98 PHE A O 1
ATOM 774 N N . ALA A 1 99 ? -8.479 4.072 2.710 1.00 83.50 99 ALA A N 1
ATOM 775 C CA . ALA A 1 99 ? -9.737 4.803 2.643 1.00 83.50 99 ALA A CA 1
ATOM 776 C C . ALA A 1 99 ? -10.799 4.090 3.492 1.00 83.50 99 ALA A C 1
ATOM 778 O O . ALA A 1 99 ? -11.369 4.729 4.3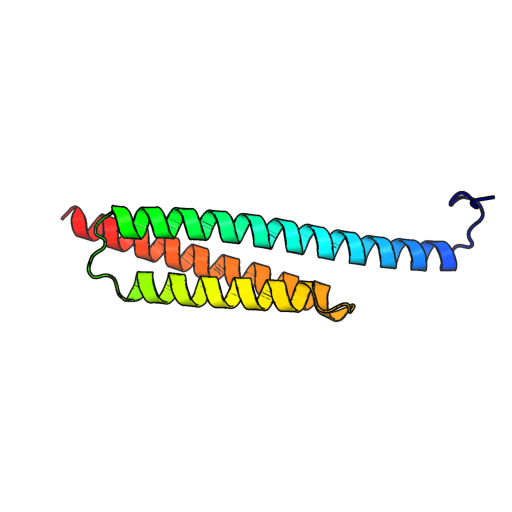77 1.00 83.50 99 ALA A O 1
ATOM 779 N N . ASP A 1 100 ? -10.935 2.772 3.331 1.00 83.62 100 ASP A N 1
ATOM 780 C CA . ASP A 1 100 ? -11.861 1.936 4.108 1.00 83.62 100 ASP A CA 1
ATOM 781 C C . ASP A 1 100 ? -11.566 2.006 5.614 1.00 83.62 100 ASP A C 1
ATOM 783 O O . ASP A 1 100 ? -12.470 2.145 6.437 1.00 83.62 100 ASP A O 1
ATOM 787 N N . LEU A 1 101 ? -10.284 1.971 5.994 1.00 81.25 101 LEU A N 1
ATOM 788 C CA . LEU A 1 101 ? -9.843 2.104 7.382 1.00 81.25 101 LEU A CA 1
ATOM 789 C C . LEU A 1 101 ? -10.198 3.478 7.959 1.00 81.25 101 LEU A C 1
ATOM 791 O O . LEU A 1 101 ? -10.666 3.570 9.094 1.00 81.25 101 LEU A O 1
ATOM 795 N N . ARG A 1 102 ? -9.991 4.557 7.192 1.00 79.56 102 ARG A N 1
ATOM 796 C CA . ARG A 1 102 ? -10.377 5.914 7.609 1.00 79.56 102 ARG A CA 1
ATOM 797 C C . ARG A 1 102 ? -11.882 6.040 7.796 1.00 79.56 102 ARG A C 1
ATOM 799 O O . ARG A 1 102 ? -12.306 6.647 8.777 1.00 79.56 102 ARG A O 1
ATOM 806 N N . GLU A 1 103 ? -12.663 5.464 6.892 1.00 84.19 103 GLU A N 1
ATOM 807 C CA . GLU A 1 103 ? -14.117 5.446 6.996 1.00 84.19 103 GLU A CA 1
ATOM 808 C C . GLU A 1 103 ? -14.577 4.669 8.236 1.00 84.19 103 GLU A C 1
ATOM 810 O O . GLU A 1 103 ? -15.332 5.208 9.044 1.00 84.19 103 GLU A O 1
ATOM 815 N N . ALA A 1 104 ? -14.057 3.456 8.447 1.00 81.56 104 ALA A N 1
ATOM 816 C CA . ALA A 1 104 ? -14.382 2.636 9.612 1.00 81.56 104 ALA A CA 1
ATOM 817 C C . ALA A 1 104 ? -14.041 3.355 10.929 1.00 81.56 104 ALA A C 1
ATOM 819 O O . ALA A 1 104 ? -14.867 3.423 11.838 1.00 81.56 104 ALA A O 1
ATOM 820 N N . MET A 1 105 ? -12.867 3.990 11.013 1.00 76.94 105 MET A N 1
ATOM 821 C CA . MET A 1 105 ? -12.494 4.788 12.185 1.00 76.94 105 MET A CA 1
ATOM 822 C C . MET A 1 105 ? -13.408 6.002 12.399 1.00 76.94 105 MET A C 1
ATOM 824 O O . MET A 1 105 ? -13.707 6.343 13.545 1.00 76.94 105 MET A O 1
ATOM 828 N N . ALA A 1 106 ? -13.841 6.678 11.331 1.00 78.94 106 ALA A N 1
ATOM 829 C CA . ALA A 1 106 ? -14.767 7.805 11.434 1.00 78.94 106 ALA A CA 1
ATOM 830 C C . ALA A 1 106 ? -16.150 7.353 11.930 1.00 78.94 106 ALA A C 1
ATOM 832 O O . ALA A 1 106 ? -16.717 7.996 12.815 1.00 78.94 106 ALA A O 1
ATOM 833 N N . GLN A 1 107 ? -16.653 6.224 11.423 1.00 80.44 107 GLN A N 1
ATOM 834 C CA . GLN A 1 107 ? -17.900 5.606 11.882 1.00 80.44 107 GLN A CA 1
ATOM 835 C C . GLN A 1 107 ? -17.814 5.235 13.367 1.00 80.44 107 GLN A C 1
ATOM 837 O O . GLN A 1 107 ? -18.668 5.652 14.148 1.00 80.44 107 GLN A O 1
ATOM 842 N N . ALA A 1 108 ? -16.745 4.552 13.783 1.00 73.31 108 ALA A N 1
ATOM 843 C CA . ALA A 1 108 ? -16.529 4.180 15.178 1.00 73.31 108 ALA A CA 1
ATOM 844 C C . ALA A 1 108 ? -16.483 5.405 16.115 1.00 73.31 108 ALA A C 1
ATOM 846 O O . ALA A 1 108 ? -17.080 5.382 17.188 1.00 73.31 108 ALA A O 1
ATOM 847 N N . ARG A 1 109 ? -15.859 6.520 15.700 1.00 69.94 109 ARG A N 1
ATOM 848 C CA . ARG A 1 109 ? -15.870 7.778 16.479 1.00 69.94 109 ARG A CA 1
ATOM 849 C C . ARG A 1 109 ? -17.250 8.446 16.532 1.00 69.94 109 ARG A C 1
ATOM 851 O O . ARG A 1 109 ? -17.601 9.011 17.566 1.00 69.94 109 ARG A O 1
ATOM 858 N N . GLY A 1 110 ? -18.023 8.383 15.447 1.00 64.44 110 GLY A N 1
ATOM 859 C CA . GLY A 1 110 ? -19.382 8.935 15.379 1.00 64.44 110 GLY A CA 1
ATOM 860 C C . GLY A 1 110 ? -20.404 8.161 16.218 1.00 64.44 110 GLY A C 1
ATOM 861 O O . GLY A 1 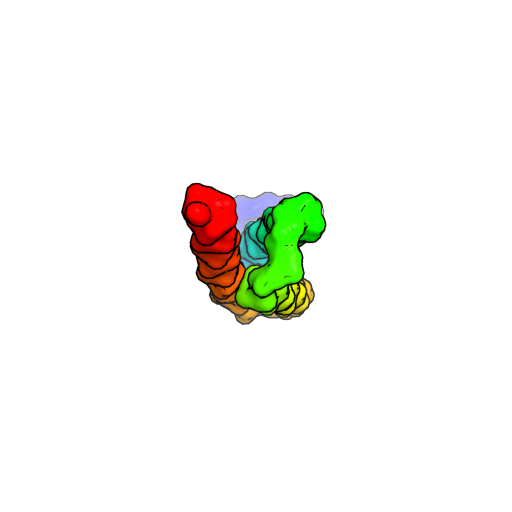110 ? -21.347 8.755 16.731 1.00 64.44 110 GLY A O 1
ATOM 862 N N . VAL A 1 111 ? -20.198 6.854 16.410 1.00 54.94 111 VAL A N 1
ATOM 863 C CA . VAL A 1 111 ? -21.020 6.024 17.310 1.00 54.94 111 VAL A CA 1
ATOM 864 C C . VAL A 1 111 ? -20.745 6.353 18.781 1.00 54.94 111 VAL A C 1
ATOM 866 O O . VAL A 1 111 ? -21.673 6.372 19.575 1.00 54.94 111 VAL A O 1
ATOM 869 N N . VAL A 1 112 ? -19.503 6.691 19.145 1.00 50.41 112 VAL A N 1
ATOM 870 C CA . VAL A 1 112 ? -19.117 7.049 20.528 1.00 50.41 112 VAL A CA 1
ATOM 871 C C . VAL A 1 112 ? -19.683 8.409 20.980 1.00 50.41 112 VAL A C 1
ATOM 873 O O . VAL A 1 112 ? -19.689 8.708 22.171 1.00 50.41 112 VAL A O 1
ATOM 876 N N . THR A 1 113 ? -20.171 9.246 20.057 1.00 46.97 113 THR A N 1
ATOM 877 C CA . THR A 1 113 ? -20.711 10.590 20.359 1.00 46.97 113 THR A CA 1
ATOM 878 C C . THR A 1 113 ? -22.243 10.672 20.443 1.00 46.97 113 THR A C 1
ATOM 880 O O . THR A 1 113 ? -22.766 11.778 20.593 1.00 46.97 113 THR A O 1
ATOM 883 N N . ARG A 1 114 ? -22.969 9.549 20.375 1.00 41.22 114 ARG A N 1
ATOM 884 C CA . ARG A 1 114 ? -24.431 9.481 20.548 1.00 41.22 114 ARG A CA 1
ATOM 885 C C . ARG A 1 114 ? -24.788 8.620 21.756 1.00 41.22 114 ARG A C 1
ATOM 887 O O . ARG A 1 114 ? -25.745 9.011 22.457 1.00 41.22 114 ARG A O 1
#

Foldseek 3Di:
DDDDPPPDDPVRNVVVVVVVVLVVLLVVLVVLLVVLVVVLVVVVVCCVVVCPVDDVVLVVLSVVLVVLSVVLVVLSPPDDPVSSVVSVVSSVVSVVSVVVNVVSVVVSVVVVVD

Secondary structure (DSSP, 8-state):
-PPPTTSS-HHHHHHHHHHHHHHHHHHHHHHHHHHHHHHHHHHHHHHHHTT-TT-HHHHHHHHHHHHHHHHHHHHHHS-SHHHHHHHHHHHHHHHHHHHHHHHHHHHHHHHTT-

pLDDT: mean 75.41, std 11.5, range [40.66, 88.44]